Protein AF-A0AAN7L0E5-F1 (afdb_monomer_lite)

Secondary structure (DSSP, 8-state):
-----PPPPHHHHHHHHHHHHHHHHHHHTTSS-TTS-----THHHHTT--HHHHHHHTGGG--HHHHTT------S-----STTTS-HHHHHHHHHT--HHHHHHHHHHH-----TT--

Sequence (119 aa):
MTTVSLIMDVETLEKNNTGITYSVRAILGKGNFDDSFEILNNYDWWKDVKLLGFLENVGHYAYVGTMIVKESEENDRAIWLSPAMLSPYKFYQYFFRVLNSDVVRFLKVLTFLKLEGFI

Radius of gyration: 20.32 Å; chains: 1; bounding box: 47×36×45 Å

InterPro domains:
  IPR002305 Aminoacyl-tRNA synthetase, class Ic [PF00579] (72-115)
  IPR024088 Tyrosine-tRNA ligase, bacterial-type [PTHR11766] (76-116)

Foldseek 3Di:
DDDDPDDDDPVVVVVVVVVVVVVVCVVPVPDPCPPPDDDDDPCVPCVPQDPVNCCVPPVVVDDVVVVVVDDDDDDPDDDDPDCVVPPPVNVVVVLVPDDPVCVVVCCVVPHPDDCPPVD

Structure (mmCIF, N/CA/C/O backbone):
data_AF-A0AAN7L0E5-F1
#
_entry.id   AF-A0AAN7L0E5-F1
#
loop_
_atom_site.group_PDB
_atom_site.id
_atom_site.type_symbol
_atom_site.label_atom_id
_atom_site.label_alt_id
_atom_site.label_comp_id
_atom_site.label_asym_id
_atom_site.label_entity_id
_atom_site.label_seq_id
_atom_site.pdbx_PDB_ins_code
_atom_site.Cartn_x
_atom_site.Cartn_y
_atom_site.Cartn_z
_atom_site.occupancy
_atom_site.B_iso_or_equiv
_atom_site.auth_seq_id
_atom_site.auth_comp_id
_atom_site.auth_asym_id
_atom_site.auth_atom_id
_atom_site.pdbx_PDB_model_num
ATOM 1 N N . MET A 1 1 ? -9.978 18.805 -17.821 1.00 37.00 1 MET A N 1
ATOM 2 C CA . MET A 1 1 ? -8.634 19.294 -17.453 1.00 37.00 1 MET A CA 1
ATOM 3 C C . MET A 1 1 ? -7.842 18.043 -17.109 1.00 37.00 1 MET A C 1
ATOM 5 O O . MET A 1 1 ? -7.897 17.586 -15.983 1.00 37.00 1 MET A O 1
ATOM 9 N N . THR A 1 2 ? -7.305 17.371 -18.125 1.00 37.56 2 THR A N 1
ATOM 10 C CA . THR A 1 2 ? -6.701 16.037 -18.006 1.00 37.56 2 THR A CA 1
ATOM 11 C C . THR A 1 2 ? -5.325 16.187 -17.371 1.00 37.56 2 THR A C 1
ATOM 13 O O . THR A 1 2 ? -4.402 16.708 -17.997 1.00 37.56 2 THR A O 1
ATOM 16 N N . THR A 1 3 ? -5.195 15.818 -16.102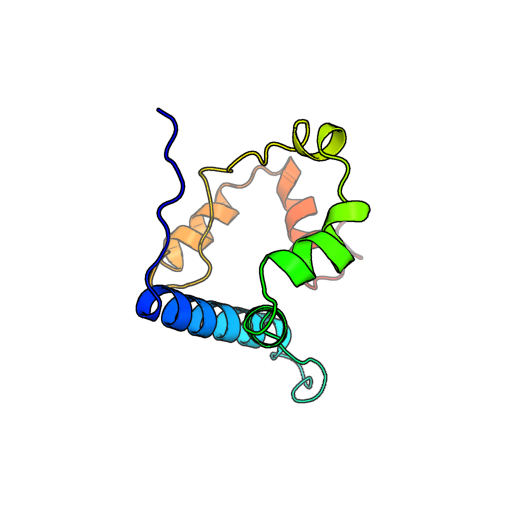 1.00 44.50 3 THR A N 1
ATOM 17 C CA . THR A 1 3 ? -3.907 15.785 -15.412 1.00 44.50 3 THR A CA 1
ATOM 18 C C . THR A 1 3 ? -3.153 14.548 -15.874 1.00 44.50 3 THR A C 1
ATOM 20 O O . THR A 1 3 ? -3.500 13.431 -15.513 1.00 44.50 3 THR A O 1
ATOM 23 N N . VAL A 1 4 ? -2.128 14.738 -16.705 1.00 51.19 4 VAL A N 1
ATOM 24 C CA . VAL A 1 4 ? -1.142 13.687 -16.977 1.00 51.19 4 VAL A CA 1
ATOM 25 C C . VAL A 1 4 ? -0.463 13.368 -15.646 1.00 51.19 4 VAL A C 1
ATOM 27 O O . VAL A 1 4 ? 0.097 14.277 -15.029 1.00 51.19 4 VAL A O 1
ATOM 30 N N . SER A 1 5 ? -0.547 12.119 -15.180 1.00 59.94 5 SER A N 1
ATOM 31 C CA . SER A 1 5 ? 0.120 11.681 -13.952 1.00 59.94 5 SER A CA 1
ATOM 32 C C . SER A 1 5 ? 1.605 12.045 -14.032 1.00 59.94 5 SER A C 1
ATOM 34 O O . SER A 1 5 ? 2.329 11.572 -14.908 1.00 59.94 5 SER A O 1
ATOM 36 N N . LEU A 1 6 ? 2.046 12.946 -13.152 1.00 68.62 6 LEU A N 1
ATOM 37 C CA . LEU A 1 6 ? 3.439 13.377 -13.075 1.00 68.62 6 LEU A CA 1
ATOM 38 C C . LEU A 1 6 ? 4.309 12.179 -12.689 1.00 68.62 6 LEU A C 1
ATOM 40 O O . LEU A 1 6 ? 4.018 11.475 -11.722 1.00 68.62 6 LEU A O 1
ATOM 44 N N . ILE A 1 7 ? 5.385 11.958 -13.444 1.00 78.44 7 ILE A N 1
ATOM 45 C CA . ILE A 1 7 ? 6.408 10.973 -13.091 1.00 78.44 7 ILE A CA 1
ATOM 46 C C . ILE A 1 7 ? 7.015 11.398 -11.750 1.00 78.44 7 ILE A C 1
ATOM 48 O O . ILE A 1 7 ? 7.483 12.528 -11.608 1.00 78.44 7 ILE A O 1
ATOM 52 N N . MET A 1 8 ? 6.976 10.498 -10.770 1.00 83.31 8 MET A N 1
ATOM 53 C CA . MET A 1 8 ? 7.555 10.722 -9.445 1.00 83.31 8 MET A CA 1
ATOM 54 C C . MET A 1 8 ? 9.077 10.571 -9.488 1.00 83.31 8 MET A C 1
ATOM 56 O O . MET A 1 8 ? 9.607 9.766 -10.255 1.00 83.31 8 MET A O 1
ATOM 60 N N . ASP A 1 9 ? 9.779 11.319 -8.642 1.00 89.44 9 ASP A N 1
ATOM 61 C CA . ASP A 1 9 ? 11.211 11.134 -8.431 1.00 89.44 9 ASP A CA 1
ATOM 62 C C . ASP A 1 9 ? 11.502 9.869 -7.598 1.00 89.44 9 ASP A C 1
ATOM 64 O O . ASP A 1 9 ? 10.624 9.307 -6.935 1.00 89.44 9 ASP A O 1
ATOM 68 N N . VAL A 1 10 ? 12.758 9.419 -7.642 1.00 87.12 10 VAL A N 1
ATOM 69 C CA . VAL A 1 10 ? 13.198 8.179 -6.983 1.00 87.12 10 VAL A CA 1
ATOM 70 C C . VAL A 1 10 ? 13.070 8.267 -5.461 1.00 87.12 10 VAL A C 1
ATOM 72 O O . VAL A 1 10 ? 12.684 7.289 -4.829 1.00 87.12 10 VAL A O 1
ATOM 75 N N . GLU A 1 11 ? 13.340 9.424 -4.856 1.00 89.31 11 GLU A N 1
ATOM 76 C CA . GLU A 1 11 ? 13.255 9.589 -3.401 1.00 89.31 11 GLU A CA 1
ATOM 77 C C . GLU A 1 11 ? 11.800 9.476 -2.925 1.00 89.31 11 GLU A C 1
ATOM 79 O O . GLU A 1 11 ? 11.496 8.747 -1.974 1.00 89.31 11 GLU A O 1
ATOM 84 N N . THR A 1 12 ? 10.880 10.129 -3.636 1.00 89.06 12 THR A N 1
ATOM 85 C CA . THR A 1 12 ? 9.438 10.003 -3.401 1.00 89.06 12 THR A CA 1
ATOM 86 C C . THR A 1 12 ? 8.965 8.563 -3.592 1.00 89.06 12 THR A C 1
ATOM 88 O O . THR A 1 12 ? 8.179 8.069 -2.778 1.00 89.06 12 THR A O 1
ATOM 91 N N . LEU A 1 13 ? 9.457 7.861 -4.618 1.00 88.44 13 LEU A N 1
ATOM 92 C CA . LEU A 1 13 ? 9.111 6.460 -4.869 1.00 88.44 13 LEU A CA 1
ATOM 93 C C . LEU A 1 13 ? 9.554 5.548 -3.714 1.00 88.44 13 LEU A C 1
ATOM 95 O O . LEU A 1 13 ? 8.745 4.770 -3.212 1.00 88.44 13 LEU A O 1
ATOM 99 N N . GLU A 1 14 ? 10.792 5.683 -3.239 1.00 89.12 14 GLU A N 1
ATOM 100 C CA . GLU A 1 14 ? 11.327 4.884 -2.125 1.00 89.12 14 GLU A CA 1
ATOM 101 C C . GLU A 1 14 ? 10.591 5.149 -0.808 1.00 89.12 14 GLU A C 1
ATOM 103 O O . GLU A 1 14 ? 10.248 4.227 -0.051 1.00 89.12 14 GLU A O 1
ATOM 108 N N . LYS A 1 15 ? 10.264 6.417 -0.549 1.00 89.44 15 LYS A N 1
ATOM 109 C CA . LYS A 1 15 ? 9.453 6.804 0.607 1.00 89.44 15 LYS A CA 1
ATOM 110 C C . LYS A 1 15 ? 8.056 6.184 0.544 1.00 89.44 15 LYS A C 1
ATOM 112 O O . LYS A 1 15 ? 7.573 5.660 1.553 1.00 89.44 15 LYS A O 1
ATOM 117 N N . ASN A 1 16 ? 7.421 6.209 -0.628 1.00 89.69 16 ASN A N 1
ATOM 118 C CA . ASN A 1 16 ? 6.112 5.596 -0.845 1.00 89.69 16 ASN A CA 1
ATOM 119 C C . ASN A 1 16 ? 6.176 4.071 -0.681 1.00 89.69 16 ASN A C 1
ATOM 121 O O . ASN A 1 16 ? 5.359 3.516 0.056 1.00 89.69 16 ASN A O 1
ATOM 125 N N . ASN A 1 17 ? 7.176 3.408 -1.272 1.00 90.94 17 ASN A N 1
ATOM 126 C CA . ASN A 1 17 ? 7.402 1.965 -1.130 1.00 90.94 17 ASN A CA 1
ATOM 127 C C . ASN A 1 17 ? 7.529 1.566 0.343 1.00 90.94 17 ASN A C 1
ATOM 129 O O . ASN A 1 17 ? 6.861 0.634 0.799 1.00 90.94 17 ASN A O 1
ATOM 133 N N . THR A 1 18 ? 8.320 2.312 1.115 1.00 90.25 18 THR A N 1
ATOM 134 C CA . THR A 1 18 ? 8.510 2.061 2.549 1.00 90.25 18 THR A CA 1
ATOM 135 C C . THR A 1 18 ? 7.203 2.233 3.332 1.00 90.25 18 THR A C 1
ATOM 137 O O . THR A 1 18 ? 6.837 1.370 4.134 1.00 90.25 18 THR A O 1
ATOM 140 N N . GLY A 1 19 ? 6.459 3.315 3.081 1.00 88.25 19 GLY A N 1
ATOM 141 C CA . GLY A 1 19 ? 5.189 3.595 3.760 1.00 88.25 19 GLY A CA 1
ATOM 142 C C . GLY A 1 19 ? 4.089 2.572 3.453 1.00 88.25 19 GLY A C 1
ATOM 143 O O . GLY A 1 19 ? 3.383 2.121 4.364 1.00 88.25 19 GLY A O 1
ATOM 144 N N . ILE A 1 20 ? 3.961 2.168 2.186 1.00 90.00 20 ILE A N 1
ATOM 145 C CA . ILE A 1 20 ? 3.015 1.129 1.754 1.00 90.00 20 ILE A CA 1
ATOM 146 C C . ILE A 1 20 ? 3.400 -0.213 2.381 1.00 90.00 20 ILE A C 1
ATOM 148 O O . ILE A 1 20 ? 2.549 -0.860 2.989 1.00 90.00 20 ILE A O 1
ATOM 152 N N . THR A 1 21 ? 4.681 -0.590 2.330 1.00 88.62 21 THR A N 1
ATOM 153 C CA . THR A 1 21 ? 5.191 -1.830 2.941 1.00 88.62 21 THR A CA 1
ATOM 154 C C . THR A 1 21 ? 4.878 -1.885 4.435 1.00 88.62 21 THR A C 1
ATOM 156 O O . THR A 1 21 ? 4.380 -2.897 4.932 1.00 88.62 21 THR A O 1
ATOM 159 N N . TYR A 1 22 ? 5.108 -0.785 5.158 1.00 88.06 22 TYR A N 1
ATOM 160 C CA . TYR A 1 22 ? 4.765 -0.681 6.576 1.00 88.06 22 TYR A CA 1
ATOM 161 C C . TYR A 1 22 ? 3.262 -0.870 6.819 1.00 88.06 22 TYR A C 1
ATOM 163 O O . TYR A 1 22 ? 2.870 -1.638 7.697 1.00 88.06 22 TYR A O 1
ATOM 171 N N . SER A 1 23 ? 2.418 -0.216 6.015 1.00 87.06 23 SER A N 1
ATOM 172 C CA . SER A 1 23 ? 0.959 -0.312 6.139 1.00 87.06 23 SER A CA 1
ATOM 173 C C . SER A 1 23 ? 0.463 -1.739 5.902 1.00 87.06 23 SER A C 1
ATOM 175 O O . SER A 1 23 ? -0.330 -2.253 6.689 1.00 87.06 23 SER A O 1
ATOM 177 N N . VAL A 1 24 ? 0.969 -2.409 4.862 1.00 87.69 24 VAL A N 1
ATOM 178 C CA . VAL A 1 24 ? 0.622 -3.803 4.545 1.00 87.69 24 VAL A CA 1
ATOM 179 C C . VAL A 1 24 ? 1.043 -4.737 5.678 1.00 87.69 24 VAL A C 1
ATOM 181 O O . VAL A 1 24 ? 0.231 -5.538 6.143 1.00 87.69 24 VAL A O 1
ATOM 184 N N . ARG A 1 25 ? 2.270 -4.594 6.195 1.00 85.69 25 ARG A N 1
ATOM 185 C CA . ARG A 1 25 ? 2.744 -5.402 7.330 1.00 85.69 25 ARG A CA 1
ATOM 186 C C . ARG A 1 25 ? 1.945 -5.155 8.602 1.00 85.69 25 ARG A C 1
ATOM 188 O O . ARG A 1 25 ? 1.647 -6.104 9.312 1.00 85.69 25 ARG A O 1
ATOM 195 N N . ALA A 1 26 ? 1.548 -3.919 8.885 1.00 84.50 26 ALA A N 1
ATOM 196 C CA . ALA A 1 26 ? 0.728 -3.618 10.056 1.00 84.50 26 ALA A CA 1
ATOM 197 C C . ALA A 1 26 ? -0.676 -4.248 9.981 1.00 84.50 26 ALA A C 1
ATOM 199 O O . ALA A 1 26 ? -1.256 -4.577 11.018 1.00 84.50 26 ALA A O 1
ATOM 200 N N . ILE A 1 27 ? -1.225 -4.409 8.772 1.00 84.31 27 ILE A N 1
ATOM 201 C CA . ILE A 1 27 ? -2.542 -5.019 8.543 1.00 84.31 27 ILE A CA 1
ATOM 202 C C . ILE A 1 27 ? -2.454 -6.546 8.607 1.00 84.31 27 ILE A C 1
ATOM 204 O O . ILE A 1 27 ? -3.262 -7.173 9.289 1.00 84.31 27 ILE A O 1
ATOM 208 N N . LEU A 1 28 ? -1.478 -7.140 7.918 1.00 82.75 28 LEU A N 1
ATOM 209 C CA . LEU A 1 28 ? -1.365 -8.596 7.770 1.00 82.75 28 LEU A CA 1
ATOM 210 C C . LEU A 1 28 ? -0.556 -9.263 8.897 1.00 82.75 28 LEU A C 1
ATOM 212 O O . LEU A 1 28 ? -0.836 -10.397 9.272 1.00 82.75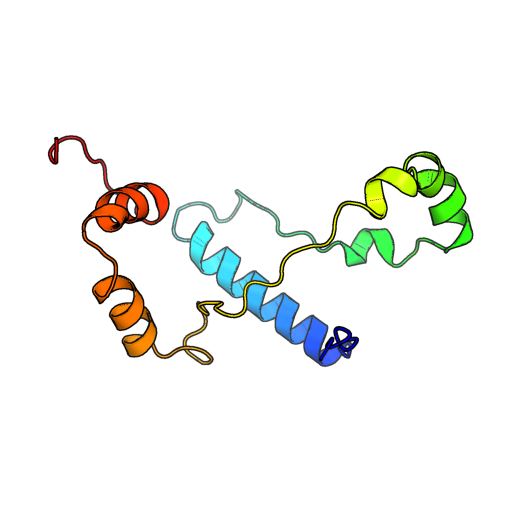 28 LEU A O 1
ATOM 216 N N . GLY A 1 29 ? 0.407 -8.556 9.490 1.00 72.25 29 GLY A N 1
ATOM 217 C CA . GLY A 1 29 ? 1.337 -9.072 10.503 1.00 72.25 29 GLY A CA 1
ATOM 218 C C . GLY A 1 29 ? 0.822 -9.052 11.946 1.00 72.25 29 GLY A C 1
ATOM 219 O O . GLY A 1 29 ? 1.577 -9.345 12.863 1.00 72.25 29 GLY A O 1
ATOM 220 N N . LYS A 1 30 ? -0.449 -8.703 12.191 1.00 64.50 30 LYS A N 1
ATOM 221 C CA . LYS A 1 30 ? -1.039 -8.701 13.548 1.00 64.50 30 LYS A CA 1
ATOM 222 C C . LYS A 1 30 ? -1.486 -10.078 14.063 1.00 64.50 30 LYS A C 1
ATOM 224 O O . LYS A 1 30 ? -1.980 -10.164 15.185 1.00 64.50 30 LYS A O 1
ATOM 229 N N . GLY A 1 31 ? -1.322 -11.140 13.277 1.00 59.34 31 GLY A N 1
ATOM 230 C CA . GLY A 1 31 ? -1.388 -12.524 13.7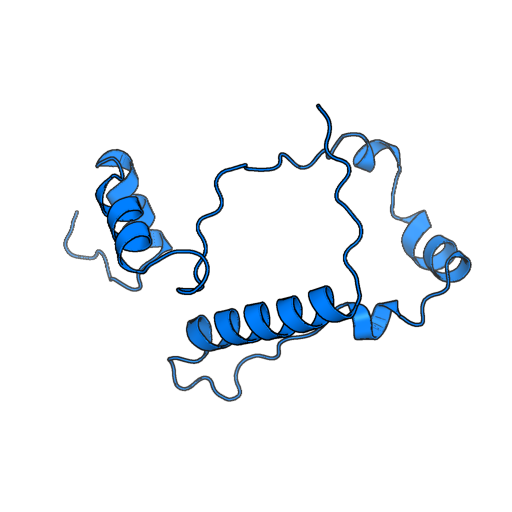62 1.00 59.34 31 GLY A CA 1
ATOM 231 C C . GLY A 1 31 ? 0.003 -13.159 13.808 1.00 59.34 31 GLY A C 1
ATOM 232 O O . GLY A 1 31 ? 0.978 -12.513 13.445 1.00 59.34 31 GLY A O 1
ATOM 233 N N . ASN A 1 32 ? 0.093 -14.413 14.258 1.00 55.03 32 ASN A N 1
ATOM 234 C CA . ASN A 1 32 ? 1.329 -15.204 14.398 1.00 55.03 32 ASN A CA 1
ATOM 235 C C . ASN A 1 32 ? 1.921 -15.590 13.015 1.00 55.03 32 ASN A C 1
ATOM 237 O O . ASN A 1 32 ? 2.098 -16.759 12.691 1.00 55.03 32 ASN A O 1
ATOM 241 N N . PHE A 1 33 ? 2.113 -14.589 12.161 1.00 57.25 33 PHE A N 1
ATOM 242 C CA . PHE A 1 33 ? 2.272 -14.662 10.709 1.00 57.25 33 PHE A CA 1
ATOM 243 C C . PHE A 1 33 ? 3.651 -14.179 10.247 1.00 57.25 33 PHE A C 1
ATOM 245 O O . PHE A 1 33 ? 3.813 -13.926 9.054 1.00 57.25 33 PHE A O 1
ATOM 252 N N . ASP A 1 34 ? 4.613 -14.061 11.169 1.00 56.50 34 ASP A N 1
ATOM 253 C CA . ASP A 1 34 ? 5.944 -13.467 10.948 1.00 56.50 34 ASP A CA 1
ATOM 254 C C . ASP A 1 34 ? 6.693 -14.095 9.751 1.00 56.50 34 ASP A C 1
ATOM 256 O O . ASP A 1 34 ? 7.384 -13.391 9.027 1.00 56.50 34 ASP A O 1
ATOM 260 N N . ASP A 1 35 ? 6.418 -15.369 9.437 1.00 59.06 35 ASP A N 1
ATOM 261 C CA . ASP A 1 35 ? 7.010 -16.097 8.298 1.00 59.06 35 ASP A CA 1
ATOM 262 C C . ASP A 1 35 ? 6.031 -16.418 7.145 1.00 59.06 35 ASP A C 1
ATOM 264 O O . ASP A 1 35 ? 6.349 -17.198 6.248 1.00 59.06 35 ASP A O 1
ATOM 268 N N . SER A 1 36 ? 4.801 -15.892 7.149 1.00 70.44 36 SER A N 1
ATOM 269 C CA . SER A 1 36 ? 3.758 -16.385 6.225 1.00 70.44 36 SER A CA 1
ATOM 270 C C . SER A 1 36 ? 3.691 -15.687 4.864 1.00 70.44 36 SER A C 1
ATOM 272 O O . SER A 1 36 ? 3.098 -16.247 3.940 1.00 70.44 36 SER A O 1
ATOM 274 N N . PHE A 1 37 ? 4.254 -14.482 4.713 1.00 81.88 37 PHE A N 1
ATOM 275 C CA . PHE A 1 37 ? 4.156 -13.738 3.456 1.00 81.88 37 PHE A CA 1
ATOM 276 C C . PHE A 1 37 ? 5.383 -12.873 3.159 1.00 81.88 37 PHE A C 1
ATOM 278 O O . PHE A 1 37 ? 5.961 -12.240 4.040 1.00 81.88 37 PHE A O 1
ATOM 285 N N . GLU A 1 38 ? 5.727 -12.800 1.875 1.00 84.38 38 GLU A N 1
ATOM 286 C CA . GLU A 1 38 ? 6.808 -11.973 1.347 1.00 84.38 38 GLU A CA 1
ATOM 287 C C . GLU A 1 38 ? 6.226 -10.812 0.531 1.00 84.38 38 GLU A C 1
ATOM 289 O O . GLU A 1 38 ? 5.274 -10.981 -0.234 1.00 84.38 38 GLU A O 1
ATOM 294 N N . ILE A 1 39 ? 6.782 -9.612 0.707 1.00 86.25 39 ILE A N 1
ATOM 295 C CA . ILE A 1 39 ? 6.436 -8.437 -0.100 1.00 86.25 39 ILE A CA 1
ATOM 296 C C . ILE A 1 39 ? 7.529 -8.276 -1.154 1.00 86.25 39 ILE A C 1
ATOM 298 O O . ILE A 1 39 ? 8.678 -8.022 -0.806 1.00 86.25 39 ILE A O 1
ATOM 302 N N . LEU A 1 40 ? 7.153 -8.401 -2.426 1.00 89.12 40 LEU A N 1
ATOM 303 C CA . LEU A 1 40 ? 8.051 -8.282 -3.575 1.00 89.12 40 LEU A CA 1
ATOM 304 C C . LEU A 1 40 ? 7.881 -6.923 -4.267 1.00 89.12 40 LEU A C 1
ATOM 306 O O . LEU A 1 40 ? 6.774 -6.379 -4.300 1.00 89.12 40 LEU A O 1
ATOM 310 N N . ASN A 1 41 ? 8.955 -6.396 -4.861 1.00 89.81 41 ASN A N 1
ATOM 311 C CA . ASN A 1 41 ? 8.928 -5.162 -5.643 1.00 89.81 41 ASN A CA 1
ATOM 312 C C . ASN A 1 41 ? 9.138 -5.469 -7.132 1.00 89.81 41 ASN A C 1
ATOM 314 O O . ASN A 1 41 ? 10.129 -6.080 -7.520 1.00 89.81 41 ASN A O 1
ATOM 318 N N . ASN A 1 42 ? 8.223 -5.008 -7.989 1.00 90.94 42 ASN A N 1
ATOM 319 C CA . ASN A 1 42 ? 8.310 -5.261 -9.428 1.00 90.94 42 ASN A CA 1
ATOM 320 C C . ASN A 1 42 ? 9.525 -4.642 -10.113 1.00 90.94 42 ASN A C 1
ATOM 322 O O . ASN A 1 42 ? 9.940 -5.111 -11.174 1.00 90.94 42 ASN A O 1
ATOM 326 N N . TYR A 1 43 ? 10.129 -3.639 -9.490 1.00 89.00 43 TYR A N 1
ATOM 327 C CA . TYR A 1 43 ? 11.391 -3.081 -9.934 1.00 89.00 43 TYR A CA 1
ATOM 328 C C . TYR A 1 43 ? 12.503 -4.138 -10.017 1.00 89.00 43 TYR A C 1
ATOM 330 O O . TYR A 1 43 ? 13.319 -4.087 -10.937 1.00 89.00 43 TYR A O 1
ATOM 338 N N . ASP A 1 44 ? 12.507 -5.130 -9.121 1.00 90.50 44 ASP A N 1
ATOM 339 C CA . ASP A 1 44 ? 13.606 -6.090 -8.985 1.00 90.50 44 ASP A CA 1
ATOM 340 C C . ASP A 1 44 ? 13.853 -6.912 -10.249 1.00 90.50 44 ASP A C 1
ATOM 342 O O . ASP A 1 44 ? 15.007 -7.190 -10.576 1.00 90.50 44 ASP A O 1
ATOM 346 N N . TRP A 1 45 ? 12.791 -7.254 -10.979 1.00 88.06 45 TRP A N 1
ATOM 347 C CA . TRP A 1 45 ? 12.885 -8.027 -12.217 1.00 88.06 45 TRP A CA 1
ATOM 348 C C . TRP A 1 45 ? 12.752 -7.179 -13.486 1.00 88.06 45 TRP A C 1
ATOM 350 O O . TRP A 1 45 ? 13.205 -7.608 -14.544 1.00 88.06 45 TRP A O 1
ATOM 360 N N . TRP A 1 46 ? 12.152 -5.984 -13.416 1.00 87.81 46 TRP A N 1
ATOM 361 C CA . TRP A 1 46 ? 11.982 -5.120 -14.592 1.00 87.81 46 TRP A CA 1
ATOM 362 C C . TRP A 1 46 ? 13.173 -4.203 -14.874 1.00 87.81 46 TRP A C 1
ATOM 364 O O . TRP A 1 46 ? 13.373 -3.837 -16.032 1.00 87.81 46 TRP A O 1
ATOM 374 N N . LYS A 1 47 ? 13.974 -3.843 -13.864 1.00 87.69 47 LYS A N 1
ATOM 375 C CA . LYS A 1 47 ? 15.077 -2.871 -14.004 1.00 87.69 47 LYS A CA 1
ATOM 376 C C . LYS A 1 47 ? 16.108 -3.235 -15.081 1.00 87.69 47 LYS A C 1
ATOM 378 O O . LYS A 1 47 ? 16.689 -2.344 -15.693 1.00 87.69 47 LYS A O 1
ATOM 383 N N . ASP A 1 48 ? 16.300 -4.529 -15.330 1.00 91.19 48 ASP A N 1
ATOM 384 C CA . ASP A 1 48 ? 17.294 -5.042 -16.278 1.00 91.19 48 ASP A CA 1
ATOM 385 C C . ASP A 1 48 ? 16.697 -5.342 -17.669 1.00 91.19 48 ASP A C 1
ATOM 387 O O . ASP A 1 48 ? 17.425 -5.667 -18.615 1.00 91.19 48 ASP A O 1
ATOM 391 N N . VAL A 1 49 ? 15.374 -5.215 -17.837 1.00 88.31 49 VAL A N 1
ATOM 392 C CA . VAL A 1 49 ? 14.704 -5.489 -19.113 1.00 88.31 49 VAL A CA 1
ATOM 393 C C . VAL A 1 49 ? 14.874 -4.305 -20.062 1.00 88.31 49 VAL A C 1
ATOM 395 O O . VAL A 1 49 ? 14.361 -3.209 -19.848 1.00 88.31 49 VAL A O 1
ATOM 398 N N . LYS A 1 50 ? 15.560 -4.545 -21.181 1.00 89.69 50 LYS A N 1
ATOM 399 C CA . LYS A 1 50 ? 15.688 -3.561 -22.265 1.00 89.69 50 LYS A CA 1
ATOM 400 C C . LYS A 1 50 ? 14.404 -3.474 -23.083 1.00 89.69 50 LYS A C 1
ATOM 402 O O . LYS A 1 50 ? 13.738 -4.482 -23.299 1.00 89.69 50 LYS A O 1
ATOM 407 N N . LEU A 1 51 ? 14.140 -2.299 -23.659 1.00 84.38 51 LEU A N 1
ATOM 408 C CA . LEU A 1 51 ? 12.960 -2.043 -24.496 1.00 84.38 51 LEU A CA 1
ATOM 409 C C . LEU A 1 51 ? 12.765 -3.084 -25.610 1.00 84.38 51 LEU A C 1
ATOM 411 O O . LEU A 1 51 ? 11.666 -3.596 -25.786 1.00 84.38 51 LEU A O 1
ATOM 415 N N . LEU A 1 52 ? 13.831 -3.424 -26.341 1.00 84.94 52 LEU A N 1
ATOM 416 C CA . LEU A 1 52 ? 13.739 -4.417 -27.417 1.00 84.94 52 LEU A CA 1
ATOM 417 C C . LEU A 1 52 ? 13.418 -5.818 -26.879 1.00 84.94 52 LEU A C 1
ATOM 419 O O . LEU A 1 52 ? 12.562 -6.493 -27.436 1.00 84.94 52 LEU A O 1
ATOM 423 N N . GLY A 1 53 ? 14.016 -6.211 -25.750 1.00 83.56 53 GLY A N 1
ATOM 424 C CA . GLY A 1 53 ? 13.707 -7.485 -25.097 1.00 83.56 53 GLY A CA 1
ATOM 425 C C . GLY A 1 53 ? 12.287 -7.533 -24.526 1.00 83.56 53 GLY A C 1
ATOM 426 O O . GLY A 1 53 ? 11.652 -8.583 -24.543 1.00 83.56 53 GLY A O 1
ATOM 427 N N . PHE A 1 54 ? 11.755 -6.400 -24.065 1.00 85.69 54 PHE A N 1
ATOM 428 C CA . PHE A 1 54 ? 10.355 -6.292 -23.659 1.00 85.69 54 PHE A CA 1
ATOM 429 C C . PHE A 1 54 ? 9.407 -6.487 -24.848 1.00 85.69 54 PHE A C 1
ATOM 431 O O . PHE A 1 54 ? 8.481 -7.293 -24.775 1.00 85.69 54 PHE A O 1
ATOM 438 N N . LEU A 1 55 ? 9.642 -5.775 -25.954 1.00 84.06 55 LEU A N 1
ATOM 439 C CA . LEU A 1 55 ? 8.795 -5.866 -27.146 1.00 84.06 55 LEU A CA 1
ATOM 440 C C . LEU A 1 55 ? 8.820 -7.270 -27.761 1.00 84.06 55 LEU A C 1
ATOM 442 O O . LEU A 1 55 ? 7.772 -7.772 -28.159 1.00 84.06 55 LEU A O 1
ATOM 446 N N . GLU A 1 56 ? 9.984 -7.917 -27.769 1.00 85.69 56 GLU A N 1
ATOM 447 C CA . GLU A 1 56 ? 10.155 -9.278 -28.279 1.00 85.69 56 GLU A CA 1
ATOM 448 C C . GLU A 1 56 ? 9.452 -10.333 -27.408 1.00 85.69 56 GLU A C 1
ATOM 450 O O . GLU A 1 56 ? 8.791 -11.227 -27.933 1.00 85.69 56 GLU A O 1
ATOM 455 N N . ASN A 1 57 ? 9.544 -10.236 -26.078 1.00 80.38 57 ASN A N 1
ATOM 456 C CA . ASN A 1 57 ? 9.043 -11.294 -25.191 1.00 80.38 57 ASN A CA 1
ATOM 457 C C . ASN A 1 57 ? 7.613 -11.064 -24.681 1.00 80.38 57 ASN A C 1
ATOM 459 O O . ASN A 1 57 ? 6.894 -12.022 -24.409 1.00 80.38 57 ASN A O 1
ATOM 463 N N . VAL A 1 58 ? 7.192 -9.807 -24.535 1.00 81.56 58 VAL A N 1
ATOM 464 C CA . VAL A 1 58 ? 5.913 -9.426 -23.907 1.00 81.56 58 VAL A CA 1
ATOM 465 C C . VAL A 1 58 ? 4.991 -8.730 -24.904 1.00 81.56 58 VAL A C 1
ATOM 467 O O . VAL A 1 58 ? 3.786 -8.982 -24.909 1.00 81.56 58 VAL A O 1
ATOM 470 N N . GLY A 1 59 ? 5.550 -7.899 -25.791 1.00 73.44 59 GLY A N 1
ATOM 471 C CA . GLY A 1 59 ? 4.789 -7.096 -26.753 1.00 73.44 59 GLY A CA 1
ATOM 472 C C . GLY A 1 59 ? 3.932 -7.917 -27.720 1.00 73.44 59 GLY A C 1
ATOM 473 O O . GLY A 1 59 ? 2.819 -7.507 -28.037 1.00 73.44 59 GLY A O 1
ATOM 474 N N . HIS A 1 60 ? 4.385 -9.110 -28.120 1.00 75.00 60 HIS A N 1
ATOM 475 C CA . HIS A 1 60 ? 3.622 -9.997 -29.009 1.00 75.00 60 HIS A CA 1
ATOM 476 C C . HIS A 1 60 ? 2.275 -10.458 -28.427 1.00 75.00 60 HIS A C 1
ATOM 478 O O . HIS A 1 60 ? 1.350 -10.746 -29.185 1.00 75.00 60 HIS A O 1
ATOM 484 N N . TYR A 1 61 ? 2.145 -10.507 -27.097 1.00 75.25 61 TYR A N 1
ATOM 485 C CA . TYR A 1 61 ? 0.923 -10.948 -26.417 1.00 75.25 61 TYR A CA 1
ATOM 486 C C . TYR A 1 61 ? -0.044 -9.795 -26.100 1.00 75.25 61 TYR A C 1
ATOM 488 O O . TYR A 1 61 ? -1.193 -10.036 -25.726 1.00 75.25 61 TYR A O 1
ATOM 496 N N . ALA A 1 62 ? 0.391 -8.543 -26.263 1.00 67.56 62 ALA A N 1
ATOM 497 C CA . ALA A 1 62 ? -0.398 -7.352 -25.975 1.00 67.56 62 ALA A CA 1
ATOM 498 C C . ALA A 1 62 ? -1.023 -6.790 -27.265 1.00 67.56 62 ALA A C 1
ATOM 500 O O . ALA A 1 62 ? -0.452 -5.937 -27.944 1.00 67.56 62 ALA A O 1
ATOM 501 N N . TYR A 1 63 ? -2.220 -7.265 -27.624 1.00 73.44 63 TYR A N 1
ATOM 502 C CA . TYR A 1 63 ? -2.969 -6.701 -28.750 1.00 73.44 63 TYR A CA 1
ATOM 503 C C . TYR A 1 63 ? -3.425 -5.268 -28.431 1.00 73.44 63 TYR A C 1
ATOM 505 O O . TYR A 1 63 ? -4.269 -5.045 -27.567 1.00 73.44 63 TYR A O 1
ATOM 513 N N . VAL A 1 64 ? -2.906 -4.288 -29.175 1.00 65.38 64 VAL A N 1
ATOM 514 C CA . VAL A 1 64 ? -3.157 -2.850 -28.953 1.00 65.38 64 VAL A CA 1
ATOM 515 C C . VAL A 1 64 ? -4.655 -2.509 -28.910 1.00 65.38 64 VAL A C 1
ATOM 517 O O . VAL A 1 64 ? -5.073 -1.651 -28.134 1.00 65.38 64 VAL A O 1
ATOM 520 N N . GLY A 1 65 ? -5.495 -3.218 -29.671 1.00 62.72 65 GLY A N 1
ATOM 521 C CA . GLY A 1 65 ? -6.935 -2.959 -29.696 1.00 62.72 65 GLY A CA 1
ATOM 522 C C . GLY A 1 65 ? -7.675 -3.273 -28.388 1.00 62.72 65 GLY A C 1
ATOM 523 O O . GLY A 1 65 ? -8.693 -2.639 -28.130 1.00 62.72 65 GLY A O 1
ATOM 524 N N . THR A 1 66 ? -7.182 -4.176 -27.527 1.00 64.38 66 THR A N 1
ATOM 525 C CA . THR A 1 66 ? -7.776 -4.393 -26.188 1.00 64.38 66 THR A CA 1
ATOM 526 C C . THR A 1 66 ? -7.274 -3.387 -25.153 1.00 64.38 66 THR A C 1
ATOM 528 O O . THR A 1 66 ? -7.938 -3.177 -24.140 1.00 64.38 66 THR A O 1
ATOM 531 N N . MET A 1 67 ? -6.134 -2.737 -25.404 1.00 65.94 67 MET A N 1
ATOM 532 C CA . MET A 1 67 ? -5.564 -1.728 -24.507 1.00 65.94 67 MET A CA 1
ATOM 533 C C . MET A 1 67 ? -6.234 -0.361 -24.669 1.00 65.94 67 MET A C 1
ATOM 535 O O . MET A 1 67 ? -6.411 0.337 -23.679 1.00 65.94 67 MET A O 1
ATOM 539 N N . ILE A 1 68 ? -6.680 -0.010 -25.883 1.00 63.22 68 ILE A N 1
ATOM 540 C CA . ILE A 1 68 ? -7.408 1.246 -26.157 1.00 63.22 68 ILE A CA 1
ATOM 541 C C . ILE A 1 68 ? -8.733 1.322 -25.378 1.00 63.22 68 ILE A C 1
ATOM 543 O O . ILE A 1 68 ? -9.189 2.404 -25.032 1.00 63.22 68 ILE A O 1
ATOM 547 N N . VAL A 1 69 ? -9.351 0.176 -25.082 1.00 63.03 69 VAL A N 1
ATOM 548 C CA . VAL A 1 69 ? -10.670 0.110 -24.429 1.00 63.03 69 VAL A CA 1
ATOM 549 C C . VAL A 1 69 ? -10.576 0.240 -22.904 1.00 63.03 69 VAL A C 1
ATOM 551 O O . VAL A 1 69 ? -11.571 0.530 -22.244 1.00 63.03 69 VAL A O 1
ATOM 554 N N . LYS A 1 70 ? -9.396 0.018 -22.317 1.00 60.22 70 LYS A N 1
ATOM 555 C CA . LYS A 1 70 ? -9.234 -0.086 -20.865 1.00 60.22 70 LYS A CA 1
ATOM 556 C C . LYS A 1 70 ? -8.664 1.207 -20.286 1.00 60.22 70 LYS A C 1
ATOM 558 O O . LYS A 1 70 ? -7.518 1.249 -19.854 1.00 60.22 70 LYS A O 1
ATOM 563 N N . GLU A 1 71 ? -9.475 2.256 -20.281 1.00 57.88 71 GLU A N 1
ATOM 564 C CA . GLU A 1 71 ? -9.178 3.489 -19.550 1.00 57.88 71 GLU A CA 1
ATOM 565 C C . GLU A 1 71 ? -9.565 3.286 -18.074 1.00 57.88 71 GLU A C 1
ATOM 567 O O . GLU A 1 71 ? -10.686 2.882 -17.761 1.00 57.88 71 GLU A O 1
ATOM 572 N N . SER A 1 72 ? -8.610 3.444 -17.155 1.00 58.84 72 SER A N 1
ATOM 573 C CA . SER A 1 72 ? -8.858 3.279 -15.721 1.00 58.84 72 SER A CA 1
ATOM 574 C C . SER A 1 72 ? -9.518 4.534 -15.161 1.00 58.84 72 SER A C 1
ATOM 576 O O . SER A 1 72 ? -8.917 5.605 -15.189 1.00 58.84 72 SER A O 1
ATOM 578 N N . GLU A 1 73 ? -10.726 4.403 -14.620 1.00 56.75 73 GLU A N 1
ATOM 579 C CA . GLU A 1 73 ? -11.410 5.502 -13.939 1.00 56.75 73 GLU A CA 1
ATOM 580 C C . GLU A 1 73 ? -10.686 5.846 -12.622 1.00 56.75 73 GLU A C 1
ATOM 582 O O . GLU A 1 73 ? -10.620 5.038 -11.691 1.00 56.75 73 GLU A O 1
ATOM 587 N N . GLU A 1 74 ? -10.121 7.053 -12.546 1.00 55.62 74 GLU A N 1
ATOM 588 C CA . GLU A 1 74 ? -9.534 7.612 -11.326 1.00 55.62 74 GLU A CA 1
ATOM 589 C C . GLU A 1 74 ? -10.650 7.989 -10.339 1.00 55.62 74 GLU A C 1
ATOM 591 O O . GLU A 1 74 ? -11.464 8.879 -10.587 1.00 55.62 74 GLU A O 1
ATOM 596 N N . ASN A 1 75 ? -10.701 7.301 -9.196 1.00 48.03 75 ASN A N 1
ATOM 597 C CA . ASN A 1 75 ? -11.642 7.622 -8.126 1.00 48.03 75 ASN A CA 1
ATOM 598 C C . ASN A 1 75 ? -11.054 8.696 -7.205 1.00 48.03 75 ASN A C 1
ATOM 600 O O . ASN A 1 75 ? -10.248 8.416 -6.318 1.00 48.03 75 ASN A O 1
ATOM 604 N N . ASP A 1 76 ? -11.534 9.923 -7.378 1.00 48.88 76 ASP A N 1
ATOM 605 C CA . ASP A 1 76 ? -11.054 11.158 -6.741 1.00 48.88 76 ASP A CA 1
ATOM 606 C C . ASP A 1 76 ? -11.422 11.299 -5.239 1.00 48.88 76 ASP A C 1
ATOM 608 O O . ASP A 1 76 ? -11.619 12.392 -4.703 1.00 48.88 76 ASP A O 1
ATOM 612 N N . ARG A 1 77 ? -11.599 10.178 -4.523 1.00 64.25 77 ARG A N 1
ATOM 613 C CA . ARG A 1 77 ? -12.022 10.139 -3.105 1.00 64.25 77 ARG A CA 1
ATOM 614 C C . ARG A 1 77 ? -11.341 9.025 -2.307 1.00 64.25 77 ARG A C 1
ATOM 616 O O . ARG A 1 77 ? -11.999 8.265 -1.598 1.00 64.25 77 ARG A O 1
ATOM 623 N N . ALA A 1 78 ? -10.020 8.921 -2.415 1.00 78.38 78 ALA A N 1
ATOM 624 C CA . ALA A 1 78 ? -9.247 7.967 -1.624 1.00 78.38 78 ALA A CA 1
ATOM 625 C C . ALA A 1 78 ? -9.276 8.303 -0.118 1.00 78.38 78 ALA A C 1
ATOM 627 O O . ALA A 1 78 ? -9.147 9.460 0.290 1.00 78.38 78 ALA A O 1
ATOM 628 N N . ILE A 1 79 ? -9.413 7.273 0.719 1.00 82.50 79 ILE A N 1
ATOM 629 C CA . ILE A 1 79 ? -9.337 7.375 2.182 1.00 82.50 79 ILE A CA 1
ATOM 630 C C . ILE A 1 79 ? -7.996 6.808 2.609 1.00 82.50 79 ILE A C 1
ATOM 632 O O . ILE A 1 79 ? -7.725 5.623 2.427 1.00 82.50 79 ILE A O 1
ATOM 636 N N . TRP A 1 80 ? -7.158 7.659 3.185 1.00 84.06 80 TRP A N 1
ATOM 637 C CA . TRP A 1 80 ? -5.806 7.279 3.567 1.00 84.06 80 TRP A CA 1
ATOM 638 C C . TRP A 1 80 ? -5.784 6.553 4.912 1.00 84.06 80 TRP A C 1
ATOM 640 O O . TRP A 1 80 ? -6.457 6.954 5.860 1.00 84.06 80 TRP A O 1
ATOM 650 N N . LEU A 1 81 ? -4.966 5.504 5.000 1.00 83.56 81 LEU A N 1
ATOM 651 C CA . LEU A 1 81 ? -4.747 4.740 6.234 1.00 83.56 81 LEU A CA 1
ATOM 652 C C . LEU A 1 81 ? -3.690 5.377 7.144 1.00 83.56 81 LEU A C 1
ATOM 654 O O . LEU A 1 81 ? -3.678 5.138 8.349 1.00 83.56 81 LEU A O 1
ATOM 658 N N . SER A 1 82 ? -2.793 6.184 6.574 1.00 83.25 82 SER A N 1
ATOM 659 C CA . SER A 1 82 ? -1.741 6.847 7.338 1.00 83.25 82 SER A CA 1
ATOM 660 C C . SER A 1 82 ? -2.322 7.986 8.188 1.00 83.25 82 SER A C 1
ATOM 662 O O . SER A 1 82 ? -2.928 8.906 7.623 1.00 83.25 82 SER A O 1
ATOM 664 N N . PRO A 1 83 ? -2.077 8.008 9.515 1.00 82.75 83 PRO A N 1
ATOM 665 C CA . PRO A 1 83 ? -2.566 9.068 10.398 1.00 82.75 83 PRO A CA 1
ATOM 666 C C . PRO A 1 83 ? -1.973 10.449 10.075 1.00 82.75 83 PRO A C 1
ATOM 668 O O . PRO A 1 83 ? -2.550 11.467 10.453 1.00 82.75 83 PRO A O 1
ATOM 671 N N . ALA A 1 84 ? -0.841 10.493 9.363 1.00 81.88 84 ALA A N 1
ATOM 672 C CA . ALA A 1 84 ? -0.219 11.731 8.896 1.00 81.88 84 ALA A CA 1
ATOM 673 C C . ALA A 1 84 ? -0.989 12.385 7.734 1.00 81.88 84 ALA A C 1
ATOM 675 O O . ALA A 1 84 ? -0.913 13.597 7.556 1.00 81.88 84 ALA A O 1
ATOM 676 N N . MET A 1 85 ? -1.728 11.593 6.950 1.00 80.06 85 MET A N 1
ATOM 677 C CA . MET A 1 85 ? -2.510 12.070 5.802 1.00 80.06 85 MET A CA 1
ATOM 678 C C . MET A 1 85 ? -3.989 12.242 6.148 1.00 80.06 85 MET A C 1
ATOM 680 O O . MET A 1 85 ? -4.641 13.176 5.682 1.00 80.06 85 MET A O 1
ATOM 684 N N . LEU A 1 86 ? -4.523 11.365 6.997 1.00 84.12 86 LEU A N 1
ATOM 685 C CA . LEU A 1 86 ? -5.896 11.435 7.468 1.00 84.12 86 LEU A CA 1
ATOM 686 C C . LEU A 1 86 ? -5.922 11.228 8.975 1.00 84.12 86 LEU A C 1
ATOM 688 O O . LEU A 1 86 ? -5.551 10.171 9.473 1.00 84.12 86 LEU A O 1
ATOM 692 N N . SER A 1 87 ? -6.397 12.232 9.713 1.00 86.25 87 SER A N 1
ATOM 693 C CA . SER A 1 87 ? -6.465 12.102 11.165 1.00 86.25 87 SER A CA 1
ATOM 694 C C . SER A 1 87 ? -7.389 10.941 11.564 1.00 86.25 87 SER A C 1
ATOM 696 O O . SER A 1 87 ? -8.430 10.746 10.923 1.00 86.25 87 SER A O 1
ATOM 698 N N . PRO A 1 88 ? -7.084 10.218 12.661 1.00 88.38 88 PRO A N 1
ATOM 699 C CA . PRO A 1 88 ? -7.935 9.128 13.146 1.00 88.38 88 PRO A CA 1
ATOM 700 C C . PRO A 1 88 ? -9.401 9.545 13.329 1.00 88.38 88 PRO A C 1
ATOM 702 O O . PRO A 1 88 ? -10.320 8.780 13.051 1.00 88.38 88 PRO A O 1
ATOM 705 N N . TYR A 1 89 ? -9.625 10.804 13.717 1.00 86.75 89 TYR A N 1
ATOM 706 C CA . TYR A 1 89 ? -10.959 11.385 13.829 1.00 86.75 89 TYR A CA 1
ATOM 707 C C . TYR A 1 89 ? -11.692 11.475 12.484 1.00 86.75 89 TYR A C 1
ATOM 709 O O . TYR A 1 89 ? -12.847 11.064 12.385 1.00 86.75 89 TYR A O 1
ATOM 717 N N . LYS A 1 90 ? -11.037 11.986 11.433 1.00 85.50 90 LYS A N 1
ATOM 718 C CA . LYS A 1 90 ? -11.645 12.072 10.096 1.00 85.50 90 LYS A CA 1
ATOM 719 C C . LYS A 1 90 ? -11.902 10.685 9.506 1.00 85.50 90 LYS A C 1
ATOM 721 O O . LYS A 1 90 ? -12.940 10.488 8.880 1.00 85.50 90 LYS A O 1
ATOM 726 N N . PHE A 1 91 ? -11.004 9.729 9.751 1.00 88.25 91 PHE A N 1
ATOM 727 C CA . PHE A 1 91 ? -11.204 8.330 9.3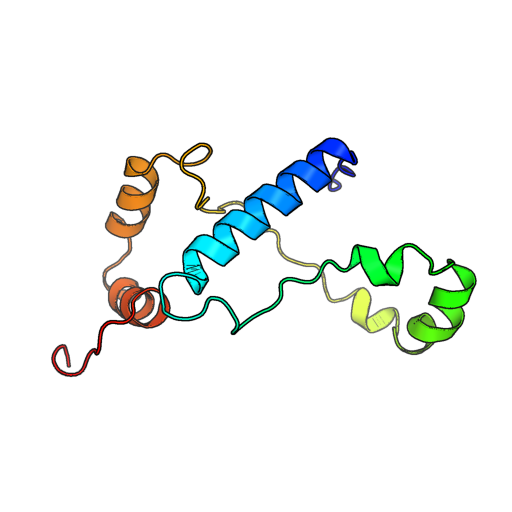71 1.00 88.25 91 PHE A CA 1
ATOM 728 C C . PHE A 1 91 ? -12.458 7.745 10.036 1.00 88.25 91 PHE A C 1
ATOM 730 O O . PHE A 1 91 ? -13.326 7.211 9.352 1.00 88.25 91 PHE A O 1
ATOM 737 N N . TYR A 1 92 ? -12.622 7.928 11.349 1.00 86.81 92 TYR A N 1
ATOM 738 C CA . TYR A 1 92 ? -13.822 7.480 12.062 1.00 86.81 92 TYR A CA 1
ATOM 739 C C . TYR A 1 92 ? -15.106 8.145 11.539 1.00 86.81 92 TYR A C 1
ATOM 741 O O . TYR A 1 92 ? -16.105 7.469 11.288 1.00 86.81 92 TYR A O 1
ATOM 749 N N . GLN A 1 93 ? -15.082 9.465 11.321 1.00 87.94 93 GLN A N 1
ATOM 750 C CA . GLN A 1 93 ? -16.239 10.195 10.795 1.00 87.94 93 GLN A CA 1
ATOM 751 C C . GLN A 1 93 ? -16.697 9.691 9.427 1.00 87.94 93 GLN A C 1
ATOM 753 O O . GLN A 1 93 ? -17.890 9.754 9.136 1.00 87.94 93 GLN A O 1
ATOM 758 N N . TYR A 1 94 ? -15.773 9.214 8.590 1.00 87.38 94 TYR A N 1
ATOM 759 C CA . TYR A 1 94 ? -16.132 8.629 7.306 1.00 87.38 94 TYR A CA 1
ATOM 760 C C . TYR A 1 94 ? -17.054 7.417 7.493 1.00 87.38 94 TYR A C 1
ATOM 762 O O . TYR A 1 94 ? -18.149 7.396 6.936 1.00 87.38 94 TYR A O 1
ATOM 770 N N . PHE A 1 95 ? -16.661 6.455 8.333 1.00 85.56 95 PHE A N 1
ATOM 771 C CA . PHE A 1 95 ? -17.458 5.248 8.577 1.00 85.56 95 PHE A CA 1
ATOM 772 C C . PHE A 1 95 ? -18.761 5.538 9.324 1.00 85.56 95 PHE A C 1
ATOM 774 O O . PHE A 1 95 ? -19.770 4.893 9.060 1.00 85.56 95 PHE A O 1
ATOM 781 N N . PHE A 1 96 ? -18.775 6.550 10.194 1.00 85.81 96 PHE A N 1
ATOM 782 C CA . PHE A 1 96 ? -19.990 6.961 10.901 1.00 85.81 96 PHE A CA 1
ATOM 783 C C . PHE A 1 96 ? -21.064 7.558 9.973 1.00 85.81 96 PHE A C 1
ATOM 785 O O . PHE A 1 96 ? -22.247 7.529 10.293 1.00 85.81 96 PHE A O 1
ATOM 792 N N . ARG A 1 97 ? -20.670 8.108 8.819 1.00 85.06 97 ARG A N 1
ATOM 793 C CA . ARG A 1 97 ? -21.591 8.707 7.838 1.00 85.06 97 ARG A CA 1
ATOM 794 C C . ARG A 1 97 ? -22.134 7.707 6.813 1.00 85.06 97 ARG A C 1
ATOM 796 O O . ARG A 1 97 ? -22.905 8.106 5.943 1.00 85.06 97 ARG A O 1
ATOM 803 N N . VAL A 1 98 ? -21.717 6.444 6.877 1.00 86.62 98 VAL A N 1
ATOM 804 C CA . VAL A 1 98 ? -22.155 5.399 5.945 1.00 86.62 98 VAL A CA 1
ATOM 805 C C . VAL A 1 98 ? -23.654 5.143 6.108 1.00 86.62 98 VAL A C 1
ATOM 807 O O . VAL A 1 98 ? -24.168 5.070 7.221 1.00 86.62 98 VAL A O 1
ATOM 810 N N . LEU A 1 99 ? -24.362 4.997 4.986 1.00 86.88 99 LEU A N 1
ATOM 811 C CA . LEU A 1 99 ? -25.790 4.689 4.977 1.00 86.88 99 LEU A CA 1
ATOM 812 C C . LEU A 1 99 ? -26.051 3.295 5.556 1.00 86.88 99 LEU A C 1
ATOM 814 O O . LEU A 1 99 ? -25.311 2.356 5.269 1.00 86.88 99 LEU A O 1
ATOM 818 N N . ASN A 1 100 ? -27.161 3.130 6.280 1.00 84.75 100 ASN A N 1
ATOM 819 C CA . ASN A 1 100 ? -27.555 1.846 6.877 1.00 84.75 100 ASN A CA 1
ATOM 820 C C . ASN A 1 100 ? -27.565 0.678 5.870 1.00 84.75 100 ASN A C 1
ATOM 822 O O . ASN A 1 100 ? -27.234 -0.446 6.241 1.00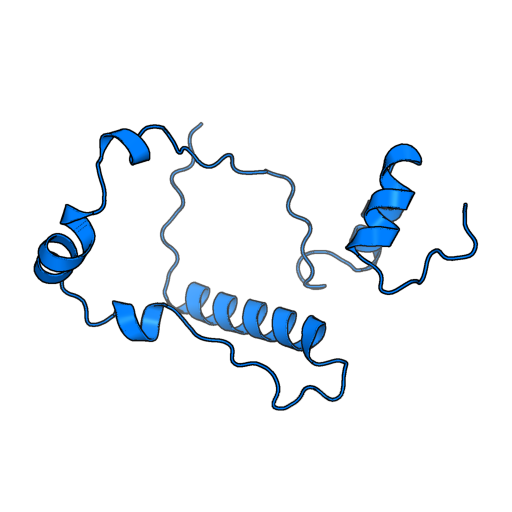 84.75 100 ASN A O 1
ATOM 826 N N . SER A 1 101 ? -27.887 0.942 4.597 1.00 88.19 101 SER A N 1
ATOM 827 C CA . SER A 1 101 ? -27.857 -0.047 3.508 1.00 88.19 101 SER A CA 1
ATOM 828 C C . SER A 1 101 ? -26.470 -0.650 3.259 1.00 88.19 101 SER A C 1
ATOM 830 O O . SER A 1 101 ? -26.368 -1.808 2.864 1.00 88.19 101 SER A O 1
ATOM 832 N N . ASP A 1 102 ? -25.401 0.110 3.503 1.00 87.50 102 ASP A N 1
ATOM 833 C CA . ASP A 1 102 ? -24.019 -0.289 3.224 1.00 87.50 102 ASP A CA 1
ATOM 834 C C . ASP A 1 102 ? -23.271 -0.782 4.470 1.00 87.50 102 ASP A C 1
ATOM 836 O O . ASP A 1 102 ? -22.246 -1.457 4.342 1.00 87.50 102 ASP A O 1
ATOM 840 N N . VAL A 1 103 ? -23.788 -0.505 5.674 1.00 86.19 103 VAL A N 1
ATOM 841 C CA . VAL A 1 103 ? -23.152 -0.885 6.949 1.00 86.19 103 VAL A CA 1
ATOM 842 C C . VAL A 1 103 ? -22.928 -2.394 7.028 1.00 86.19 103 VAL A C 1
ATOM 844 O O . VAL A 1 103 ? -21.816 -2.833 7.315 1.00 86.19 103 VAL A O 1
ATOM 847 N N . VAL A 1 104 ? -23.942 -3.206 6.708 1.00 85.12 104 VAL A N 1
ATOM 848 C CA . VAL A 1 104 ? -23.821 -4.676 6.757 1.00 85.12 104 VAL A CA 1
ATOM 849 C C . VAL A 1 104 ? -22.760 -5.176 5.773 1.00 85.12 104 VAL A C 1
ATOM 851 O O . VAL A 1 104 ? -21.984 -6.073 6.104 1.00 85.12 104 VAL A O 1
ATOM 854 N N . ARG A 1 105 ? -22.679 -4.582 4.573 1.00 86.62 105 ARG A N 1
ATOM 855 C CA . ARG A 1 105 ? -21.647 -4.922 3.582 1.00 86.62 105 ARG A CA 1
ATOM 856 C C . ARG A 1 105 ? -20.253 -4.584 4.109 1.00 86.62 105 ARG A C 1
ATOM 858 O O . ARG A 1 105 ? -19.349 -5.403 3.989 1.00 86.62 105 ARG A O 1
ATOM 865 N N . PHE A 1 106 ? -20.070 -3.410 4.704 1.00 87.12 106 PHE A N 1
ATOM 866 C CA . PHE A 1 106 ? -18.771 -3.010 5.245 1.00 87.12 106 PHE A CA 1
ATOM 867 C C . PHE A 1 106 ? -18.357 -3.830 6.461 1.00 87.12 106 PHE A C 1
ATOM 869 O O . PHE A 1 106 ? -17.193 -4.206 6.540 1.00 87.12 106 PHE A O 1
ATOM 876 N N . LEU A 1 107 ? -19.283 -4.200 7.345 1.00 85.69 107 LEU A N 1
ATOM 877 C CA . LEU A 1 107 ? -18.980 -5.116 8.446 1.00 85.69 107 LEU A CA 1
ATOM 878 C C . LEU A 1 107 ? -18.491 -6.476 7.928 1.00 85.69 107 LEU A C 1
ATOM 880 O O . LEU A 1 107 ? -17.507 -6.996 8.447 1.00 85.69 107 LEU A O 1
ATOM 884 N N . LYS A 1 108 ? -19.108 -7.008 6.864 1.00 83.94 108 LYS A N 1
ATOM 885 C CA . LYS A 1 108 ? -18.680 -8.263 6.216 1.00 83.94 108 LYS A CA 1
ATOM 886 C C . LYS A 1 108 ? -17.281 -8.190 5.605 1.00 83.94 108 LYS A C 1
ATOM 888 O O . LYS A 1 108 ? -16.558 -9.175 5.647 1.00 83.94 108 LYS A O 1
ATOM 893 N N . VAL A 1 109 ? -16.935 -7.062 4.987 1.00 86.75 109 VAL A N 1
ATOM 894 C CA . VAL A 1 109 ? -15.699 -6.929 4.194 1.00 86.75 109 VAL A CA 1
ATOM 895 C C . VAL A 1 109 ? -14.521 -6.432 5.033 1.00 86.75 109 VAL A C 1
ATOM 897 O O . VAL A 1 109 ? -13.388 -6.832 4.792 1.00 86.75 109 VAL A O 1
ATOM 900 N N . LEU A 1 110 ? -14.768 -5.549 6.001 1.00 87.00 110 LEU A N 1
ATOM 901 C CA . LEU A 1 110 ? -13.722 -4.809 6.713 1.00 87.00 110 LEU A CA 1
ATOM 902 C C . LEU A 1 110 ? -13.497 -5.292 8.149 1.00 87.00 110 LEU A C 1
ATOM 904 O O . LEU A 1 110 ? -12.623 -4.764 8.834 1.00 87.00 110 LEU A O 1
ATOM 908 N N . THR A 1 111 ? -14.279 -6.261 8.632 1.00 85.62 111 THR A N 1
ATOM 909 C CA . THR A 1 111 ? -14.132 -6.801 9.989 1.00 85.62 111 THR A CA 1
ATOM 910 C C . THR A 1 111 ? -14.066 -8.322 9.971 1.00 85.62 111 THR A C 1
ATOM 912 O O . THR A 1 111 ? -14.605 -8.970 9.080 1.00 85.62 111 THR A O 1
ATOM 915 N N . PHE A 1 112 ? -13.446 -8.900 10.998 1.00 82.75 112 PHE A N 1
ATOM 916 C CA . PHE A 1 112 ? -13.391 -10.350 11.207 1.00 82.75 112 PHE A CA 1
ATOM 917 C C . PHE A 1 112 ? -14.575 -10.878 12.039 1.00 82.75 112 PHE A C 1
ATOM 919 O O . PHE A 1 112 ? -14.493 -11.956 12.629 1.00 82.75 112 PHE A O 1
ATOM 926 N N . LEU A 1 113 ? -15.663 -10.108 12.154 1.00 82.25 113 LEU A N 1
ATOM 927 C CA . LEU A 1 113 ? -16.817 -10.488 12.965 1.00 82.25 113 LEU A CA 1
ATOM 928 C C . LEU A 1 113 ? -17.579 -11.647 12.316 1.00 82.25 113 LEU A C 1
ATOM 930 O O . LEU A 1 113 ? -17.952 -11.592 11.144 1.00 82.25 113 LEU A O 1
ATOM 934 N N . LYS A 1 114 ? -17.880 -12.681 13.107 1.00 75.75 114 LYS A N 1
ATOM 935 C CA . LYS A 1 114 ? -18.844 -13.711 12.714 1.00 75.75 114 LYS A CA 1
ATOM 936 C C . LYS A 1 114 ? -20.248 -13.132 12.844 1.00 75.75 114 LYS A C 1
ATOM 938 O O . LYS A 1 114 ? -20.658 -12.737 13.930 1.00 75.75 114 LYS A O 1
ATOM 943 N N . LEU A 1 115 ? -20.990 -13.081 11.742 1.00 70.94 115 LEU A N 1
ATOM 944 C CA . LEU A 1 115 ? -22.336 -12.496 11.695 1.00 70.94 115 LEU A CA 1
ATOM 945 C C . LEU A 1 115 ? -23.451 -13.481 12.077 1.00 70.94 115 LEU A C 1
ATOM 947 O O . LEU A 1 115 ? -24.612 -13.231 11.771 1.00 70.94 115 LEU A O 1
ATOM 951 N N . GLU A 1 116 ? -23.119 -14.574 12.766 1.00 67.75 116 GLU A N 1
ATOM 952 C CA . GLU A 1 116 ? -24.037 -15.677 13.109 1.00 67.75 116 GLU A CA 1
ATOM 953 C C . GLU A 1 116 ? -25.166 -15.301 14.098 1.00 67.75 116 GLU A C 1
ATOM 955 O O .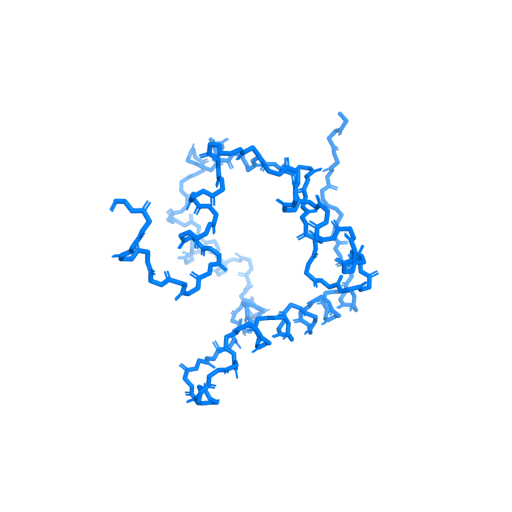 GLU A 1 116 ? -25.889 -16.174 14.556 1.00 67.75 116 GLU A O 1
ATOM 960 N N . GLY A 1 117 ? -25.367 -14.018 14.413 1.00 60.69 117 GLY A N 1
ATOM 961 C CA . GLY A 1 117 ? -26.447 -13.550 15.295 1.00 60.69 117 GLY A CA 1
ATOM 962 C C . GLY A 1 117 ? -27.114 -12.236 14.878 1.00 60.69 117 GLY A C 1
ATOM 963 O O . GLY A 1 117 ? -27.798 -11.631 15.696 1.00 60.69 117 GLY A O 1
ATOM 964 N N . PHE A 1 118 ? -26.890 -11.761 13.647 1.00 57.72 118 PHE A N 1
ATOM 965 C CA . PHE A 1 118 ? -27.445 -10.492 13.139 1.00 57.72 118 PHE A CA 1
ATOM 966 C C . PHE A 1 118 ? -28.486 -10.673 12.015 1.00 57.72 118 PHE A C 1
ATOM 968 O O . PHE A 1 118 ? -28.866 -9.689 11.377 1.00 57.72 118 PHE A O 1
ATOM 975 N N . ILE A 1 119 ? -28.930 -11.910 11.765 1.00 51.62 119 ILE A N 1
ATOM 976 C CA . ILE A 1 119 ? -29.981 -12.276 10.799 1.00 51.62 119 ILE A CA 1
ATOM 977 C C . ILE A 1 119 ? -30.997 -13.162 11.510 1.00 51.62 119 ILE A C 1
ATOM 979 O O . ILE A 1 119 ? -30.540 -14.074 12.235 1.00 51.62 119 ILE A O 1
#

Organism: Trapa natans (NCBI:txid22666)

pLDDT: mean 77.91, std 13.24, range [37.0, 91.19]